Protein AF-U1FCJ6-F1 (afdb_monomer)

Structure (mmCIF, N/CA/C/O backbone):
data_AF-U1FCJ6-F1
#
_entry.id   AF-U1FCJ6-F1
#
loop_
_atom_site.group_PDB
_atom_site.id
_atom_site.type_symbol
_atom_site.label_atom_id
_atom_site.label_alt_id
_atom_site.label_comp_id
_atom_site.label_asym_id
_atom_site.label_entity_id
_atom_site.label_seq_id
_atom_site.pdbx_PDB_ins_code
_atom_site.Cartn_x
_atom_site.Cartn_y
_atom_site.Cartn_z
_atom_site.occupancy
_atom_site.B_iso_or_equiv
_atom_site.auth_seq_id
_atom_site.auth_comp_id
_atom_site.auth_asym_id
_atom_site.auth_atom_id
_atom_site.pdbx_PDB_model_num
ATOM 1 N N . LEU A 1 1 ? 4.911 -5.492 5.559 1.00 64.81 1 LEU A N 1
ATOM 2 C CA . LEU A 1 1 ? 5.824 -4.834 4.589 1.00 64.81 1 LEU A CA 1
ATOM 3 C C . LEU A 1 1 ? 6.446 -5.822 3.601 1.00 64.81 1 LEU A C 1
ATOM 5 O O . LEU A 1 1 ? 6.410 -5.524 2.418 1.00 64.81 1 LEU A O 1
ATOM 9 N N . MET A 1 2 ? 6.912 -7.007 4.027 1.00 78.44 2 MET A N 1
ATOM 10 C CA . MET A 1 2 ? 7.467 -8.025 3.107 1.00 78.44 2 MET A CA 1
ATOM 11 C C . MET A 1 2 ? 6.558 -8.358 1.907 1.00 78.44 2 MET A C 1
ATOM 13 O O . MET A 1 2 ? 7.045 -8.456 0.786 1.00 78.44 2 MET A O 1
ATOM 17 N N . THR A 1 3 ? 5.237 -8.454 2.106 1.00 78.00 3 THR A N 1
ATOM 18 C CA . TH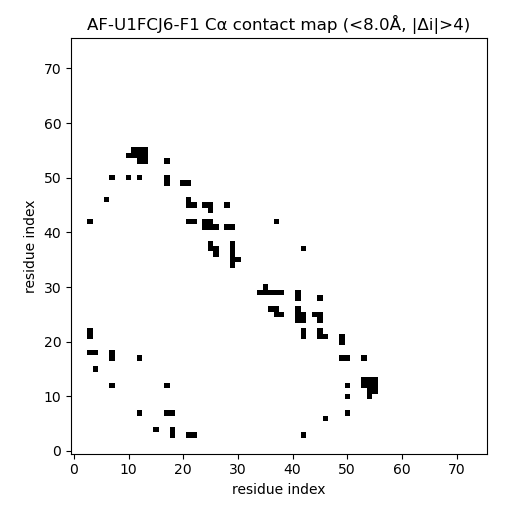R A 1 3 ? 4.264 -8.701 1.023 1.00 78.00 3 THR A CA 1
ATOM 19 C C . THR A 1 3 ? 4.253 -7.596 -0.037 1.00 78.00 3 THR A C 1
ATOM 21 O O . THR A 1 3 ? 4.147 -7.890 -1.223 1.00 78.00 3 THR A O 1
ATOM 24 N N . VAL A 1 4 ? 4.405 -6.333 0.372 1.00 78.62 4 VAL A N 1
ATOM 25 C CA . VAL A 1 4 ? 4.439 -5.178 -0.539 1.00 78.62 4 VAL A CA 1
ATOM 26 C C . VAL A 1 4 ? 5.703 -5.222 -1.386 1.00 78.62 4 VAL A C 1
ATOM 28 O O . VAL A 1 4 ? 5.611 -5.262 -2.608 1.00 78.62 4 VAL A O 1
ATOM 31 N N . SER A 1 5 ? 6.871 -5.310 -0.745 1.00 79.19 5 SER A N 1
ATOM 32 C CA . SER A 1 5 ? 8.151 -5.336 -1.458 1.00 79.19 5 SER A CA 1
ATOM 33 C C . SER A 1 5 ? 8.257 -6.536 -2.400 1.00 79.19 5 SER A C 1
ATOM 35 O O . SER A 1 5 ? 8.722 -6.389 -3.526 1.00 79.19 5 SER A O 1
ATOM 37 N N . ARG A 1 6 ? 7.743 -7.714 -2.009 1.00 81.44 6 ARG A N 1
ATOM 38 C CA . ARG A 1 6 ? 7.691 -8.884 -2.902 1.00 81.44 6 ARG A CA 1
ATOM 39 C C . ARG A 1 6 ? 6.791 -8.651 -4.117 1.00 81.44 6 ARG A C 1
ATOM 41 O O . ARG A 1 6 ? 7.143 -9.048 -5.223 1.00 81.44 6 ARG A O 1
ATOM 48 N N . THR A 1 7 ? 5.654 -7.987 -3.922 1.00 78.44 7 THR A N 1
ATOM 49 C CA . THR A 1 7 ? 4.72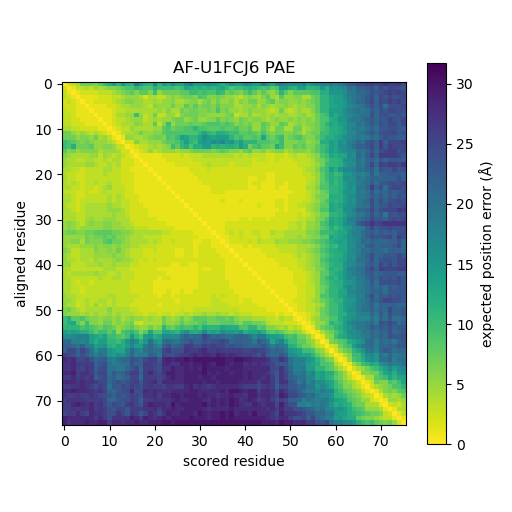2 -7.660 -5.011 1.00 78.44 7 THR A CA 1
ATOM 50 C C . THR A 1 7 ? 5.345 -6.659 -5.990 1.00 78.44 7 THR A C 1
ATOM 52 O O . THR A 1 7 ? 5.269 -6.864 -7.198 1.00 78.44 7 THR A O 1
ATOM 55 N N . CYS A 1 8 ? 6.018 -5.617 -5.496 1.00 78.38 8 CYS A N 1
ATOM 56 C CA . CYS A 1 8 ? 6.698 -4.629 -6.338 1.00 78.38 8 CYS A CA 1
ATOM 57 C C . CYS A 1 8 ? 7.901 -5.206 -7.098 1.00 78.38 8 CYS A C 1
ATOM 59 O O . CYS A 1 8 ? 8.081 -4.879 -8.271 1.00 78.38 8 CYS A O 1
ATOM 61 N N . LEU A 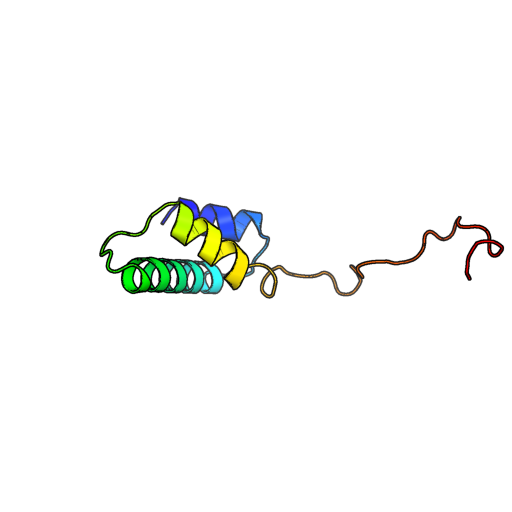1 9 ? 8.683 -6.090 -6.461 1.00 80.25 9 LEU A N 1
ATOM 62 C CA . LEU A 1 9 ? 9.778 -6.816 -7.117 1.00 80.25 9 LEU A CA 1
ATOM 63 C C . LEU A 1 9 ? 9.258 -7.674 -8.273 1.00 80.25 9 LEU A C 1
ATOM 65 O O . LEU A 1 9 ? 9.761 -7.571 -9.388 1.00 80.25 9 LEU A O 1
ATOM 69 N N . ASN A 1 10 ? 8.205 -8.462 -8.035 1.00 80.62 10 ASN A N 1
ATOM 70 C CA . ASN A 1 10 ? 7.592 -9.294 -9.075 1.00 80.62 10 ASN A CA 1
ATOM 71 C C . ASN A 1 10 ? 7.016 -8.457 -10.230 1.00 80.62 10 ASN A C 1
ATOM 73 O O . ASN A 1 10 ? 7.002 -8.894 -11.379 1.00 80.62 10 ASN A O 1
ATOM 77 N N . ALA A 1 11 ? 6.562 -7.238 -9.942 1.00 75.81 11 ALA A N 1
ATOM 78 C CA . ALA A 1 11 ? 6.041 -6.314 -10.940 1.00 75.81 11 ALA A CA 1
ATOM 79 C C . ALA A 1 11 ? 7.133 -5.557 -11.723 1.00 75.81 11 ALA A C 1
ATOM 81 O O . ALA A 1 11 ? 6.795 -4.713 -12.547 1.00 75.81 11 ALA A O 1
ATOM 82 N N . HIS A 1 12 ? 8.424 -5.845 -11.511 1.00 78.19 12 HIS A N 1
ATOM 83 C CA . HIS A 1 12 ? 9.535 -5.191 -12.221 1.00 78.19 12 HIS A CA 1
ATOM 84 C C . HIS A 1 12 ? 9.480 -3.657 -12.118 1.00 78.19 12 HIS A C 1
ATOM 86 O O . HIS A 1 12 ? 9.735 -2.934 -13.088 1.00 78.19 12 HIS A O 1
ATOM 92 N N . VAL A 1 13 ? 9.081 -3.151 -10.948 1.00 79.06 13 VAL A N 1
ATOM 93 C CA . VAL A 1 13 ? 9.037 -1.714 -10.697 1.00 79.06 13 VAL A CA 1
ATOM 94 C C . VAL A 1 13 ? 10.379 -1.242 -10.159 1.00 79.06 13 VAL A C 1
ATOM 96 O O . VAL A 1 13 ? 10.888 -1.773 -9.175 1.00 79.06 13 VAL A O 1
ATOM 99 N N . ASP A 1 14 ? 10.923 -0.195 -10.774 1.00 71.38 14 ASP A N 1
ATOM 100 C CA . ASP A 1 14 ? 12.182 0.397 -10.335 1.00 71.38 14 ASP A CA 1
ATOM 101 C C . ASP A 1 14 ? 11.997 1.220 -9.040 1.00 71.38 14 ASP A C 1
ATOM 103 O O . ASP A 1 14 ? 11.278 2.231 -8.989 1.00 71.38 14 ASP A O 1
ATOM 107 N N . GLY A 1 15 ? 12.705 0.785 -7.993 1.00 75.06 15 GLY A N 1
ATOM 108 C CA . GLY A 1 15 ? 12.916 1.500 -6.733 1.00 75.06 15 GLY A CA 1
ATOM 109 C C . GLY A 1 15 ? 11.765 1.459 -5.714 1.00 75.06 15 GLY A C 1
ATOM 110 O O . GLY A 1 15 ? 10.616 1.136 -6.005 1.00 75.06 15 GLY A O 1
ATOM 111 N N . HIS A 1 16 ? 12.063 1.889 -4.483 1.00 83.75 16 HIS A N 1
ATOM 112 C CA . HIS A 1 16 ? 11.150 1.829 -3.324 1.00 83.75 16 HIS A CA 1
ATOM 113 C C . HIS A 1 16 ? 9.919 2.747 -3.401 1.00 83.75 16 HIS A C 1
ATOM 115 O O . HIS A 1 16 ? 9.051 2.716 -2.529 1.00 83.75 16 HIS A O 1
ATOM 121 N N . ARG A 1 17 ? 9.812 3.590 -4.436 1.00 86.81 17 ARG A N 1
ATOM 122 C CA . ARG A 1 17 ? 8.668 4.501 -4.595 1.00 86.81 17 ARG A CA 1
ATOM 123 C C . ARG A 1 17 ? 7.347 3.747 -4.744 1.00 86.81 17 ARG A C 1
ATOM 125 O O . ARG A 1 17 ? 6.320 4.246 -4.287 1.00 86.81 17 ARG A O 1
ATOM 132 N N . ALA A 1 18 ? 7.375 2.569 -5.366 1.00 86.69 18 ALA A N 1
ATOM 133 C CA . ALA A 1 18 ? 6.194 1.723 -5.490 1.00 86.69 18 ALA A CA 1
ATOM 134 C C . ALA A 1 18 ? 5.760 1.159 -4.137 1.00 86.69 18 ALA A C 1
ATOM 136 O O . ALA A 1 18 ? 4.581 1.245 -3.810 1.00 86.69 18 ALA A O 1
ATOM 137 N N . ASP A 1 19 ? 6.710 0.700 -3.320 1.00 89.00 19 ASP A N 1
ATOM 138 C CA . ASP A 1 19 ? 6.441 0.189 -1.974 1.00 89.00 19 ASP A CA 1
ATOM 139 C C . ASP A 1 19 ? 5.751 1.251 -1.108 1.00 89.00 19 ASP A C 1
ATOM 141 O O . ASP A 1 19 ? 4.706 0.998 -0.506 1.00 89.00 19 ASP A O 1
ATOM 145 N N . ILE A 1 20 ? 6.296 2.473 -1.098 1.00 91.94 20 ILE A N 1
ATOM 146 C CA . ILE A 1 20 ? 5.751 3.591 -0.315 1.00 91.94 20 ILE A CA 1
ATOM 147 C C . ILE A 1 20 ? 4.333 3.936 -0.776 1.00 91.94 20 ILE A C 1
ATOM 149 O O . ILE A 1 20 ? 3.440 4.117 0.057 1.00 91.94 20 ILE A O 1
ATOM 153 N N . MET A 1 21 ? 4.106 4.026 -2.091 1.00 93.69 21 MET A N 1
ATOM 154 C CA . MET A 1 21 ? 2.780 4.363 -2.610 1.00 93.69 21 MET A CA 1
ATOM 155 C C . MET A 1 21 ? 1.766 3.240 -2.420 1.00 93.69 21 MET A C 1
ATOM 157 O O . MET A 1 21 ? 0.620 3.534 -2.094 1.00 93.69 21 MET A O 1
ATOM 161 N N . MET A 1 22 ? 2.173 1.975 -2.525 1.00 93.31 22 MET A N 1
ATOM 162 C CA . MET A 1 22 ? 1.292 0.835 -2.268 1.00 93.31 22 MET A CA 1
ATOM 163 C C . MET A 1 22 ? 0.839 0.803 -0.805 1.00 93.31 22 MET A C 1
ATOM 165 O O . MET A 1 22 ? -0.348 0.638 -0.537 1.00 93.31 22 MET A O 1
ATOM 169 N N . VAL A 1 23 ? 1.746 1.055 0.150 1.00 94.56 23 VAL A N 1
ATOM 170 C CA . VAL A 1 23 ? 1.383 1.155 1.576 1.00 94.56 23 VAL A CA 1
ATOM 171 C C . VAL A 1 23 ? 0.457 2.343 1.831 1.00 94.56 23 VAL A C 1
ATOM 173 O O . VAL A 1 23 ? -0.515 2.209 2.571 1.00 94.56 23 VAL A O 1
ATOM 176 N N . ARG A 1 24 ? 0.729 3.508 1.230 1.00 96.38 24 ARG A N 1
ATOM 177 C CA . ARG A 1 24 ? -0.136 4.691 1.374 1.00 96.38 24 ARG A CA 1
ATOM 178 C C . ARG A 1 24 ? -1.538 4.437 0.825 1.00 96.38 24 ARG A C 1
ATOM 180 O O . ARG A 1 24 ? -2.500 4.690 1.539 1.00 96.38 24 ARG A O 1
ATOM 187 N N . ALA A 1 25 ? -1.649 3.879 -0.379 1.00 96.12 25 ALA A N 1
ATOM 188 C CA . ALA A 1 25 ? -2.932 3.539 -0.986 1.00 96.12 25 ALA A CA 1
ATOM 189 C C . ALA A 1 25 ? -3.707 2.511 -0.145 1.00 96.12 25 ALA A C 1
ATOM 191 O O . ALA A 1 25 ? -4.881 2.723 0.142 1.00 96.12 25 ALA A O 1
ATOM 192 N N . ALA A 1 26 ? -3.045 1.454 0.338 1.00 96.75 26 ALA A N 1
ATOM 193 C CA . ALA A 1 26 ? -3.682 0.449 1.188 1.00 96.75 26 ALA A CA 1
ATOM 194 C C . ALA A 1 26 ? -4.174 1.034 2.527 1.00 96.75 26 ALA A C 1
ATOM 196 O O . ALA A 1 26 ? -5.259 0.694 2.995 1.00 96.75 26 ALA A O 1
ATOM 197 N N . ARG A 1 27 ? -3.419 1.969 3.126 1.00 97.44 27 ARG A N 1
ATOM 198 C CA . ARG A 1 27 ? -3.861 2.716 4.318 1.00 97.44 27 ARG A CA 1
ATOM 199 C C . ARG A 1 27 ? -5.082 3.585 4.033 1.00 97.44 27 ARG A C 1
ATOM 201 O O . ARG A 1 27 ? -5.990 3.620 4.856 1.00 97.44 27 ARG A O 1
ATOM 208 N N . THR A 1 28 ? -5.105 4.277 2.895 1.00 97.75 28 THR A N 1
ATOM 209 C CA . THR A 1 28 ? -6.253 5.094 2.487 1.00 97.75 28 THR A CA 1
ATOM 210 C C . THR A 1 28 ? -7.497 4.236 2.278 1.00 97.75 28 THR A C 1
ATOM 212 O O . THR A 1 28 ? -8.556 4.616 2.757 1.00 97.75 28 THR A O 1
ATOM 215 N N . LEU A 1 29 ? -7.376 3.069 1.637 1.00 97.62 29 LEU A N 1
ATOM 216 C CA . LEU A 1 29 ? -8.492 2.135 1.437 1.00 97.62 29 LEU A CA 1
ATOM 217 C C . LEU A 1 29 ? -9.049 1.601 2.763 1.00 97.62 29 LEU A C 1
ATOM 219 O O . LEU A 1 29 ? -10.263 1.601 2.963 1.00 97.62 29 LEU A O 1
ATOM 223 N N . ALA A 1 30 ? -8.172 1.234 3.701 1.00 97.25 30 ALA A N 1
ATOM 224 C CA . ALA A 1 30 ? -8.590 0.824 5.038 1.00 97.25 30 ALA A CA 1
ATOM 225 C C . ALA A 1 30 ? -9.330 1.957 5.773 1.00 97.25 30 ALA A C 1
ATOM 227 O O . ALA A 1 30 ? -10.426 1.741 6.289 1.00 97.25 30 ALA A O 1
ATOM 228 N N . ALA A 1 31 ? -8.775 3.173 5.758 1.00 97.81 31 ALA A N 1
ATOM 229 C CA . ALA A 1 31 ? -9.385 4.338 6.397 1.00 97.81 31 ALA A CA 1
ATOM 230 C C . ALA A 1 31 ? -10.722 4.735 5.750 1.00 97.81 31 ALA A C 1
ATOM 232 O O . ALA A 1 31 ? -11.666 5.073 6.459 1.00 97.81 31 ALA A O 1
ATOM 233 N N . TRP A 1 32 ? -10.825 4.645 4.420 1.00 97.44 32 TRP A N 1
ATOM 234 C CA . TRP A 1 32 ? -12.062 4.882 3.671 1.00 97.44 32 TRP A CA 1
ATOM 235 C C . TRP A 1 32 ? -13.186 3.937 4.110 1.00 97.44 32 TRP A C 1
ATOM 237 O O . TRP A 1 32 ? -14.343 4.335 4.184 1.00 97.44 32 TRP A O 1
ATOM 247 N N . GLN A 1 33 ? -12.843 2.698 4.465 1.00 96.94 33 GLN A N 1
ATOM 248 C CA . GLN A 1 33 ? -13.775 1.705 5.004 1.00 96.94 33 GLN A CA 1
ATOM 249 C C . GLN A 1 33 ? -13.931 1.783 6.536 1.00 96.94 33 GLN A C 1
ATOM 251 O O . GLN A 1 33 ? -14.375 0.817 7.154 1.00 96.94 33 GLN A O 1
ATOM 256 N N . ALA A 1 34 ? -13.540 2.898 7.164 1.00 97.38 34 ALA A N 1
ATOM 257 C CA . ALA A 1 34 ? -13.568 3.10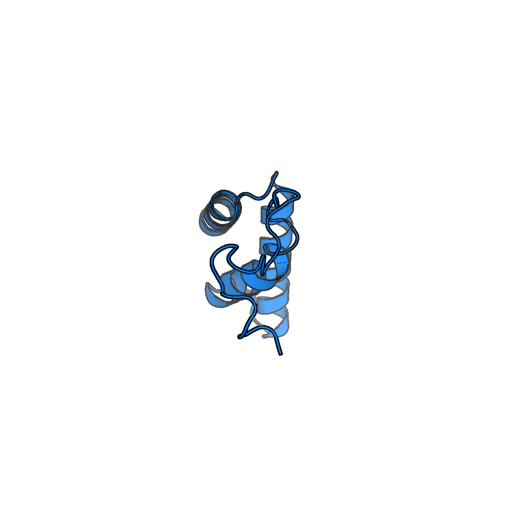7 8.615 1.00 97.38 34 ALA A CA 1
ATOM 258 C C . ALA A 1 34 ? -12.784 2.053 9.431 1.00 97.38 34 ALA A C 1
ATOM 260 O O . ALA A 1 34 ? -13.078 1.806 10.601 1.00 97.38 34 ALA A O 1
ATOM 261 N N . ARG A 1 35 ? -11.752 1.440 8.835 1.00 97.19 35 ARG A N 1
ATOM 262 C CA . ARG A 1 35 ? -10.838 0.501 9.501 1.00 97.19 35 ARG A CA 1
ATOM 263 C C . ARG A 1 35 ? -9.506 1.173 9.829 1.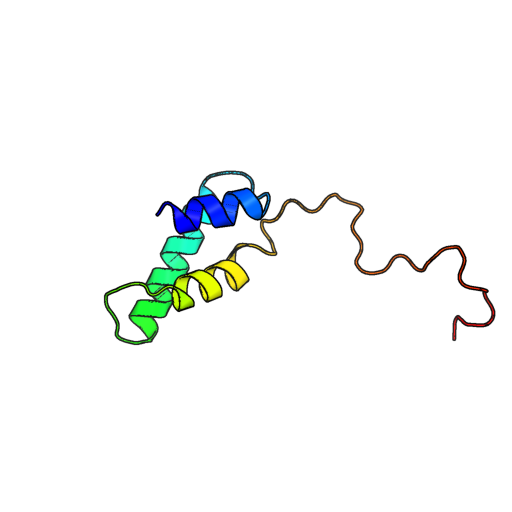00 97.19 35 ARG A C 1
ATOM 265 O O . ARG A 1 35 ? -9.035 2.059 9.122 1.00 97.19 35 ARG A O 1
ATOM 272 N N . THR A 1 36 ? -8.849 0.692 10.882 1.00 95.19 36 THR A N 1
ATOM 273 C CA . THR A 1 36 ? -7.507 1.151 11.297 1.00 95.19 36 THR A CA 1
ATOM 274 C C . THR A 1 36 ? -6.388 0.188 10.895 1.00 95.19 36 THR A C 1
ATOM 276 O O . THR A 1 36 ? -5.213 0.546 10.961 1.00 95.19 36 THR A O 1
ATOM 279 N N . GLN A 1 37 ? -6.744 -1.023 10.457 1.00 95.75 37 GLN A N 1
ATOM 280 C CA . GLN A 1 37 ? -5.816 -2.069 10.034 1.00 95.75 37 GLN A CA 1
ATOM 281 C C . GLN A 1 37 ? -5.953 -2.337 8.535 1.00 95.75 37 GLN A C 1
ATOM 283 O O . GLN A 1 37 ? -7.063 -2.425 8.007 1.00 95.75 37 GLN A O 1
ATOM 288 N N . ILE A 1 38 ? -4.808 -2.486 7.869 1.00 96.00 38 ILE A N 1
ATOM 289 C CA . ILE A 1 38 ? -4.723 -2.848 6.452 1.00 96.00 38 ILE A CA 1
ATOM 290 C C . ILE A 1 38 ? -5.047 -4.335 6.305 1.00 96.00 38 ILE A C 1
ATOM 292 O O . ILE A 1 38 ? -4.465 -5.167 7.000 1.00 96.00 38 ILE A O 1
ATOM 296 N N . SER A 1 39 ? -5.929 -4.667 5.367 1.00 95.50 39 SER A N 1
ATOM 297 C CA . SER A 1 39 ? -6.226 -6.045 4.977 1.00 95.50 39 SER A CA 1
ATOM 298 C C . SER A 1 39 ? -5.446 -6.462 3.724 1.00 95.50 39 SER A C 1
ATOM 300 O O . SER A 1 39 ? -4.867 -5.641 3.006 1.00 95.50 39 SER A O 1
ATOM 302 N N . THR A 1 40 ? -5.435 -7.762 3.432 1.00 93.38 40 THR A N 1
ATOM 303 C CA . THR A 1 40 ? -4.873 -8.297 2.183 1.00 93.38 40 THR A CA 1
ATOM 304 C C . THR A 1 40 ? -5.616 -7.793 0.945 1.00 93.38 40 THR A C 1
ATOM 306 O O . THR A 1 40 ? -4.986 -7.598 -0.094 1.00 93.38 40 THR A O 1
ATOM 309 N N . ASP A 1 41 ? -6.917 -7.521 1.057 1.00 95.31 41 ASP A N 1
ATOM 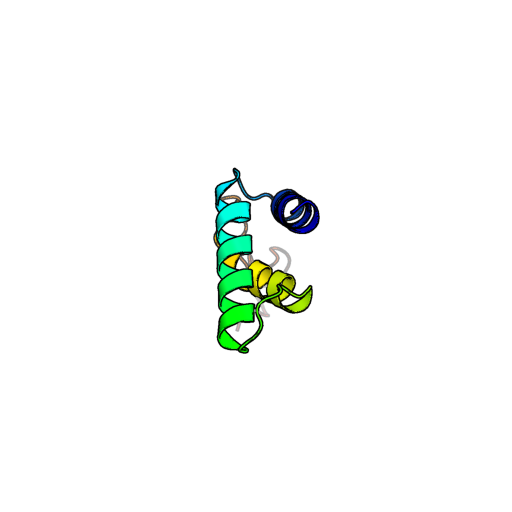310 C CA . ASP A 1 41 ? -7.716 -6.968 -0.037 1.00 95.31 41 ASP A CA 1
ATOM 311 C C . ASP A 1 41 ? -7.309 -5.523 -0.364 1.00 95.31 41 ASP A C 1
ATOM 313 O O . ASP A 1 41 ? -7.107 -5.184 -1.531 1.00 95.31 41 ASP A O 1
ATOM 317 N N . ASP A 1 42 ? -7.047 -4.706 0.662 1.00 96.00 42 ASP A N 1
ATOM 318 C CA . ASP A 1 42 ? -6.548 -3.336 0.479 1.00 96.00 42 ASP A CA 1
ATOM 319 C C . ASP A 1 42 ? -5.199 -3.326 -0.252 1.00 96.00 42 ASP A C 1
ATOM 321 O O . ASP A 1 42 ? -4.957 -2.487 -1.119 1.00 96.00 42 ASP A O 1
ATOM 325 N N . LEU A 1 43 ? -4.316 -4.278 0.073 1.00 93.88 43 LEU A N 1
ATOM 326 C CA . LEU A 1 43 ? -3.031 -4.447 -0.611 1.00 93.88 43 LEU A CA 1
ATOM 327 C C . LEU A 1 43 ? -3.213 -4.867 -2.072 1.00 93.88 43 LEU A C 1
ATOM 329 O O . LEU A 1 43 ? -2.528 -4.337 -2.947 1.00 93.88 43 LEU A O 1
ATOM 333 N N . ALA A 1 44 ? -4.141 -5.784 -2.352 1.00 92.19 44 ALA A N 1
ATOM 334 C CA . ALA A 1 44 ? -4.436 -6.221 -3.713 1.00 92.19 44 ALA A CA 1
ATOM 335 C C . ALA A 1 44 ? -5.039 -5.087 -4.559 1.00 92.19 44 ALA A C 1
ATOM 337 O O . ALA A 1 44 ? -4.646 -4.893 -5.712 1.00 92.19 44 ALA A O 1
ATOM 338 N N . GLN A 1 45 ? -5.955 -4.303 -3.986 1.00 95.56 45 GLN A N 1
ATOM 339 C CA . GLN A 1 45 ? -6.512 -3.107 -4.618 1.00 95.56 45 GLN A CA 1
ATOM 340 C C . GLN A 1 45 ? -5.432 -2.048 -4.866 1.00 95.56 45 GLN A C 1
ATOM 342 O O . GLN A 1 45 ? -5.289 -1.562 -5.989 1.00 95.56 45 GLN A O 1
ATOM 347 N N . ALA A 1 46 ? -4.612 -1.745 -3.859 1.00 94.44 46 ALA A N 1
ATOM 348 C CA . ALA A 1 46 ? -3.501 -0.809 -3.989 1.00 94.44 46 ALA A CA 1
ATOM 349 C C . ALA A 1 46 ? -2.511 -1.235 -5.084 1.00 94.44 46 ALA A C 1
ATOM 351 O O . ALA A 1 46 ? -2.063 -0.398 -5.864 1.00 94.44 46 ALA A O 1
ATOM 352 N N . ALA A 1 47 ? -2.203 -2.530 -5.191 1.00 91.69 47 ALA A N 1
ATOM 353 C CA . ALA A 1 47 ? -1.334 -3.059 -6.236 1.00 91.69 47 ALA A CA 1
ATOM 354 C C . ALA A 1 47 ? -1.901 -2.826 -7.645 1.00 91.69 47 ALA A C 1
ATOM 356 O O . ALA A 1 47 ? -1.170 -2.366 -8.525 1.00 91.69 47 ALA A O 1
ATOM 357 N N . ARG A 1 48 ? -3.207 -3.052 -7.851 1.00 91.50 48 ARG A N 1
ATOM 358 C CA . ARG A 1 48 ? -3.881 -2.778 -9.135 1.00 91.50 48 ARG A CA 1
ATOM 359 C C . ARG A 1 48 ? -3.832 -1.302 -9.529 1.00 91.50 48 ARG A C 1
ATOM 361 O O . ARG A 1 48 ? -3.763 -0.999 -10.714 1.00 91.50 48 ARG A O 1
ATOM 368 N N . LEU A 1 49 ? -3.834 -0.396 -8.553 1.00 91.81 49 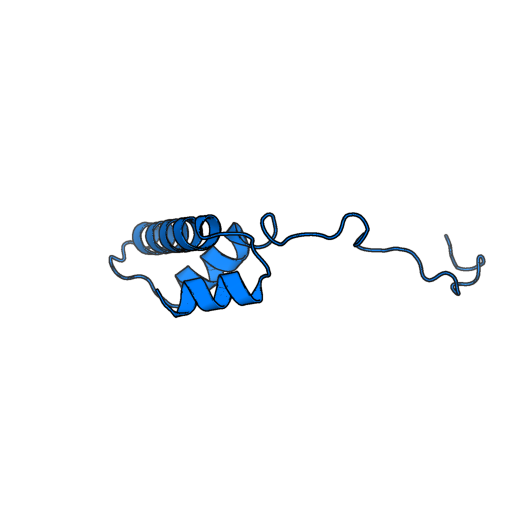LEU A N 1
ATOM 369 C CA . LEU A 1 49 ? -3.759 1.044 -8.799 1.00 91.81 49 LEU A CA 1
ATOM 370 C C . LEU A 1 49 ? -2.320 1.519 -9.050 1.00 91.81 49 LEU A C 1
ATOM 372 O O . LEU A 1 49 ? -2.082 2.310 -9.958 1.00 91.81 49 LEU A O 1
ATOM 376 N N . VAL A 1 50 ? -1.357 1.050 -8.251 1.00 90.94 50 VAL A N 1
ATOM 377 C CA . VAL A 1 50 ? 0.015 1.590 -8.204 1.00 90.94 50 VAL A CA 1
ATOM 378 C C . VAL A 1 50 ? 0.942 0.976 -9.252 1.00 90.94 50 VAL A C 1
ATOM 380 O O . VAL A 1 50 ? 1.840 1.657 -9.741 1.00 90.94 50 VAL A O 1
ATOM 383 N N . LEU A 1 51 ? 0.776 -0.302 -9.590 1.00 87.00 51 LEU A N 1
ATOM 384 C CA . LEU A 1 51 ? 1.767 -1.021 -10.394 1.00 87.00 51 LEU A CA 1
ATOM 385 C C . LEU A 1 51 ? 1.701 -0.729 -11.902 1.00 87.00 51 LEU A C 1
ATOM 387 O O . LEU A 1 51 ? 2.759 -0.427 -12.449 1.00 87.00 51 LEU A O 1
ATOM 391 N N . PRO A 1 52 ? 0.543 -0.739 -12.596 1.00 84.56 52 PRO A N 1
ATOM 392 C CA . PRO A 1 52 ? 0.501 -0.802 -14.066 1.00 84.56 52 PRO A CA 1
ATOM 393 C C . PRO A 1 52 ? 1.288 0.289 -14.804 1.00 84.56 52 PRO A C 1
ATOM 395 O O . PRO A 1 52 ? 1.873 0.039 -15.852 1.00 84.56 52 PRO A O 1
ATOM 398 N N . HIS A 1 53 ? 1.322 1.499 -14.248 1.00 82.38 53 HIS A N 1
ATOM 399 C CA . HIS A 1 53 ? 2.007 2.660 -14.823 1.00 82.38 53 HIS A CA 1
ATOM 400 C C . HIS A 1 53 ? 3.462 2.813 -14.346 1.00 82.38 53 HIS A C 1
ATOM 402 O O . HIS A 1 53 ? 4.180 3.695 -14.811 1.00 82.38 53 HIS A O 1
ATOM 408 N N . ARG A 1 54 ? 3.896 1.990 -13.386 1.00 79.69 54 ARG A N 1
ATOM 409 C CA . ARG A 1 54 ? 5.267 1.959 -12.856 1.00 79.69 54 ARG A CA 1
ATOM 410 C C . ARG A 1 54 ? 6.048 0.727 -13.293 1.00 79.69 54 ARG A C 1
ATOM 412 O O . ARG A 1 54 ? 7.268 0.721 -13.149 1.00 79.69 54 ARG A O 1
ATOM 419 N N . MET A 1 55 ? 5.359 -0.299 -13.790 1.00 75.56 55 MET A N 1
ATOM 420 C CA . MET A 1 55 ? 5.994 -1.429 -14.454 1.00 75.56 55 MET A CA 1
ATOM 421 C C . MET A 1 55 ? 6.813 -0.890 -15.622 1.00 75.56 55 MET A C 1
ATOM 423 O O . MET A 1 55 ? 6.319 -0.103 -16.435 1.00 75.56 55 MET A O 1
ATOM 427 N N . ARG A 1 56 ? 8.082 -1.288 -15.688 1.00 68.12 56 ARG A N 1
ATOM 428 C CA . ARG A 1 56 ? 8.983 -0.873 -16.756 1.00 68.12 56 ARG A CA 1
ATOM 429 C C . ARG A 1 56 ? 8.524 -1.506 -18.071 1.00 68.12 56 ARG A C 1
ATOM 431 O O . ARG A 1 56 ? 8.910 -2.623 -18.395 1.00 68.12 56 ARG A O 1
ATOM 438 N N . ARG A 1 57 ? 7.691 -0.796 -18.835 1.00 63.78 57 ARG A N 1
ATOM 439 C CA . ARG A 1 57 ? 7.365 -1.184 -20.212 1.00 63.78 57 ARG A CA 1
ATOM 440 C C . ARG A 1 57 ? 8.626 -1.078 -21.059 1.00 63.78 57 ARG A C 1
ATOM 442 O O . ARG A 1 57 ? 9.274 -0.030 -21.082 1.00 63.78 57 ARG A O 1
ATOM 449 N N . ARG A 1 58 ? 8.971 -2.146 -21.780 1.00 57.12 58 ARG A N 1
ATOM 450 C CA . ARG A 1 58 ? 9.917 -2.016 -22.893 1.00 57.12 58 ARG A CA 1
ATOM 451 C C . ARG A 1 58 ? 9.245 -1.146 -23.967 1.00 57.12 58 ARG A C 1
ATOM 453 O O . ARG A 1 58 ? 8.049 -1.330 -24.188 1.00 57.12 58 ARG A O 1
ATOM 460 N N . PRO A 1 59 ? 9.961 -0.236 -24.653 1.00 55.03 59 PRO A N 1
ATOM 461 C CA . PRO A 1 59 ? 9.368 0.705 -25.617 1.00 55.03 59 PRO A CA 1
ATOM 462 C C . PRO A 1 59 ? 8.614 0.083 -26.812 1.00 55.03 59 PRO A C 1
ATOM 464 O O . PRO A 1 59 ? 8.126 0.819 -27.659 1.00 55.03 59 PRO A O 1
ATOM 467 N N . LEU A 1 60 ? 8.523 -1.247 -26.905 1.00 55.62 60 LEU A N 1
ATOM 468 C CA . LEU A 1 60 ? 7.970 -1.991 -28.039 1.00 55.62 60 LEU A CA 1
ATOM 469 C C . LEU A 1 60 ? 6.946 -3.068 -27.643 1.00 55.62 60 LEU A C 1
ATOM 471 O O . LEU A 1 60 ? 6.468 -3.789 -28.510 1.00 55.62 60 LEU A O 1
ATOM 475 N N . GLU A 1 61 ? 6.557 -3.178 -26.369 1.00 58.06 61 GLU A N 1
ATOM 476 C CA . GLU A 1 61 ? 5.392 -3.997 -26.003 1.00 58.06 61 GLU A CA 1
ATOM 477 C C . GLU A 1 61 ? 4.114 -3.192 -26.277 1.00 58.06 61 GLU A C 1
ATOM 479 O O . GLU A 1 61 ? 3.491 -2.612 -25.378 1.00 58.06 61 GLU A O 1
ATOM 484 N N . SER A 1 62 ? 3.753 -3.096 -27.561 1.00 49.22 62 SER A N 1
ATOM 485 C CA . SER A 1 62 ? 2.408 -2.691 -27.950 1.00 49.22 62 SER A CA 1
ATOM 486 C C . SER A 1 62 ? 1.449 -3.837 -27.629 1.00 49.22 62 SER A C 1
ATOM 488 O O . SER A 1 62 ? 1.698 -5.008 -27.915 1.00 49.22 62 SER A O 1
ATOM 490 N N . VAL A 1 63 ? 0.326 -3.497 -27.003 1.00 58.56 63 VAL A N 1
ATOM 491 C CA . VAL A 1 63 ? -0.842 -4.373 -27.010 1.00 58.56 63 VAL A CA 1
ATOM 492 C C . VAL A 1 63 ? -1.328 -4.385 -28.457 1.00 58.56 63 VAL A C 1
ATOM 494 O O . VAL A 1 63 ? -1.841 -3.378 -28.934 1.00 58.56 63 VAL A O 1
ATOM 497 N N . GLY A 1 64 ? -1.095 -5.499 -29.151 1.00 60.72 64 GLY A N 1
ATOM 498 C CA . GLY A 1 64 ? -1.548 -5.728 -30.521 1.00 60.72 64 GLY A CA 1
ATOM 499 C C . GLY A 1 64 ? -0.575 -5.239 -31.592 1.00 60.72 64 GLY A C 1
ATOM 500 O O . GLY A 1 64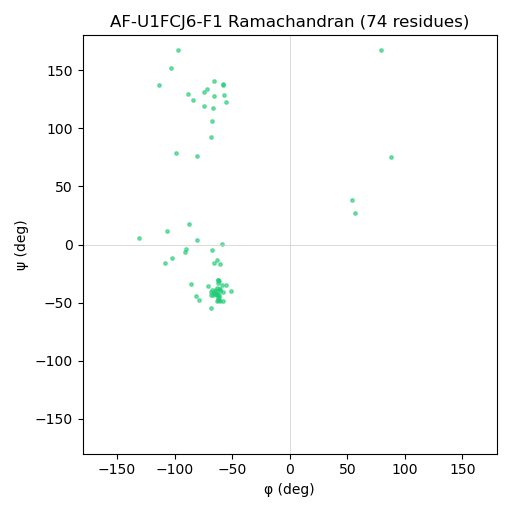 ? -0.843 -4.254 -32.273 1.00 60.72 64 GLY A O 1
ATOM 501 N N . SER A 1 65 ? 0.525 -5.962 -31.812 1.00 53.03 65 SER A N 1
ATOM 502 C CA . SER A 1 65 ? 1.035 -6.063 -33.182 1.00 53.03 65 SER A CA 1
ATOM 503 C C . SER A 1 65 ? 0.247 -7.182 -33.865 1.00 53.03 65 SER A C 1
ATOM 505 O O . SER A 1 65 ? 0.218 -8.286 -33.318 1.00 53.03 65 SER A O 1
ATOM 507 N N . PRO A 1 66 ? -0.420 -6.933 -35.005 1.00 62.03 66 PRO A N 1
ATOM 508 C CA . PRO A 1 66 ? -1.072 -7.999 -35.752 1.00 62.03 66 PRO A CA 1
ATOM 509 C C . PRO A 1 66 ? -0.027 -9.050 -36.133 1.00 62.03 66 PRO A C 1
ATOM 511 O O . PRO A 1 66 ? 1.096 -8.703 -36.508 1.00 62.03 66 PRO A O 1
ATOM 514 N N . ASP A 1 67 ? -0.399 -10.320 -35.994 1.00 66.06 67 ASP A N 1
ATOM 515 C CA . ASP A 1 67 ? 0.434 -11.452 -36.383 1.00 66.06 67 ASP A CA 1
ATOM 516 C C . ASP A 1 67 ? 0.820 -11.294 -37.868 1.00 66.06 67 ASP A C 1
ATOM 518 O O . ASP A 1 67 ? -0.078 -11.168 -38.713 1.00 66.06 67 ASP A O 1
ATOM 522 N N . PRO A 1 68 ? 2.124 -11.261 -38.210 1.00 66.00 68 PRO A N 1
ATOM 523 C CA . PRO A 1 68 ? 2.579 -11.090 -39.588 1.00 66.00 68 PRO A CA 1
ATOM 524 C C . PRO A 1 68 ? 2.150 -12.237 -40.515 1.00 66.00 68 PRO A C 1
ATOM 526 O O . PRO A 1 68 ? 2.247 -12.089 -41.730 1.00 66.00 68 PRO A O 1
ATOM 529 N N . THR A 1 69 ? 1.666 -13.359 -39.971 1.00 68.06 69 THR A N 1
ATOM 530 C CA . THR A 1 69 ? 1.132 -14.488 -40.744 1.00 68.06 69 THR A CA 1
ATOM 531 C C . THR A 1 69 ? -0.364 -14.391 -41.031 1.00 68.06 69 THR A C 1
ATOM 533 O O . THR A 1 69 ? -0.888 -15.226 -41.766 1.00 68.06 69 THR A O 1
ATOM 536 N N . THR A 1 70 ? -1.060 -13.369 -40.516 1.00 70.62 70 THR A N 1
ATOM 537 C CA . THR A 1 70 ? -2.492 -13.192 -40.792 1.00 70.62 70 THR A CA 1
ATOM 538 C C . THR A 1 70 ? -2.688 -12.861 -42.277 1.00 70.62 70 THR A C 1
ATOM 540 O O . THR A 1 70 ? -2.207 -11.813 -42.724 1.00 70.62 70 THR A O 1
ATOM 543 N N . PRO A 1 71 ? -3.393 -13.701 -43.059 1.00 72.00 71 PRO A N 1
ATOM 544 C CA . PRO A 1 71 ? -3.656 -13.424 -44.465 1.00 72.00 71 PRO A CA 1
ATOM 545 C C . PRO A 1 71 ? -4.403 -12.096 -44.634 1.00 72.00 71 PRO A C 1
ATOM 547 O O . PRO A 1 71 ? -5.330 -11.789 -43.881 1.00 72.00 71 PRO A O 1
ATOM 550 N N . TRP A 1 72 ? -4.005 -11.308 -45.634 1.00 67.44 72 TRP A N 1
ATOM 551 C CA . TRP A 1 72 ? -4.537 -9.963 -45.891 1.00 67.44 72 TRP A CA 1
ATOM 552 C C . TRP A 1 72 ? -6.049 -9.939 -46.188 1.00 67.44 72 TRP A C 1
ATOM 554 O O . TRP A 1 72 ? -6.672 -8.894 -46.036 1.00 67.44 72 TRP A O 1
ATOM 564 N N . GLU A 1 73 ? -6.643 -11.086 -46.529 1.00 74.31 73 GLU A N 1
ATOM 565 C CA . GLU A 1 73 ? -8.085 -11.288 -46.749 1.00 74.31 73 GLU A CA 1
ATOM 566 C C . GLU A 1 73 ? -8.950 -11.116 -45.486 1.00 74.31 73 GLU A C 1
ATOM 568 O O . GLU A 1 73 ? -10.160 -10.956 -45.600 1.00 74.31 73 GLU A O 1
ATOM 573 N N . GLN A 1 74 ? -8.361 -11.135 -44.284 1.00 61.72 74 GLN A N 1
ATOM 574 C CA . GLN A 1 74 ? -9.096 -11.059 -43.008 1.00 61.72 74 GLN A CA 1
ATOM 575 C C . GLN A 1 74 ? -8.964 -9.706 -42.285 1.00 61.72 74 GLN A C 1
ATOM 577 O O . GLN A 1 74 ? -9.336 -9.577 -41.119 1.00 61.72 74 GLN A O 1
ATOM 582 N N . ARG A 1 75 ? -8.420 -8.685 -42.954 1.00 59.59 75 ARG A N 1
ATOM 583 C CA . ARG A 1 75 ? -8.304 -7.318 -42.425 1.00 59.59 75 ARG A CA 1
ATOM 584 C C . ARG A 1 75 ? -9.452 -6.465 -42.976 1.00 59.59 75 ARG A C 1
ATOM 586 O O . ARG A 1 75 ? -9.249 -5.741 -43.946 1.00 59.59 75 ARG A O 1
ATOM 593 N N . SER A 1 76 ? -10.644 -6.615 -42.396 1.00 52.00 76 SER A N 1
ATOM 594 C CA . SER A 1 76 ? -11.808 -5.754 -42.674 1.00 52.00 76 SER A CA 1
ATOM 595 C C . SER A 1 76 ? -11.624 -4.335 -42.148 1.00 52.00 76 SER A C 1
ATOM 597 O O . SER A 1 76 ? -11.007 -4.186 -41.067 1.00 52.00 76 SER A O 1
#

Sequence (76 aa):
LMTVSRTCLNAHVDGHRADIMMVRAARTLAAWQARTQISTDDLAQAARLVLPHRMRRRPLESVGSPDPTTPWEQRS

Secondary structure (DSSP, 8-state):
-HHHHHHHHHTTB-STHHHHHHHHHHHHHHHHTT-SS--HHHHHHHHHHHSTTTB---TT--S-PPPTTS-GGG--

InterPro domains:
  IPR041628 ChlI/MoxR, AAA lid domain [PF17863] (3-63)
  IPR045006 Magnesium-chelatase subunit ChlI-like [PTHR32039] (3-65)

Foldseek 3Di:
DVVLVVLCVVLQFPDCPLSVQLVVQQCVVCVVVVHRDGDPVSSVVSSVVRRPVRRDDDPPPDPDDDDPPPPPVPPD

Nearest PDB structures (foldseek):
  6l8d-assembly1_C  TM=8.773E-01  e=3.841E-04  Synechocystis sp. PCC 6803 substr. Kazusa
  6l8d-assembly1_D  TM=8.746E-01  e=7.266E-04  Synechocystis sp. PCC 6803 substr. Kazusa
  6l8d-assembly1_A  TM=8.753E-01  e=1.065E-03  Synechocystis sp. PCC 6803 substr. Kazusa
  5mpc-assembly1_J  TM=9.540E-01  e=2.098E+00  Saccharomyces cerevisiae S288C
  8jri-assembly1_F  TM=6.739E-01  e=1.041E+00  Homo sapiens

pLDDT: mean 81.06, std 14.35, range [49.22, 97.81]

Radius of gyration: 18.12 Å; Cα contacts (8 Å, |Δi|>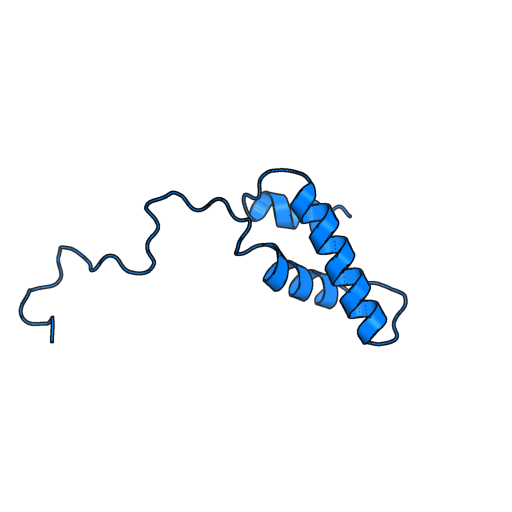4): 55; chains: 1; bounding box: 27×20×58 Å

Mean predicted aligned error: 11.03 Å

Organism: NCBI:txid1160719

Solvent-accessible surface area (backbone atoms only — not comparable to full-atom values): 4659 Å² total; per-residue (Å²): 108,71,70,49,51,53,51,38,57,76,51,53,38,82,62,68,65,55,43,55,49,28,54,50,43,11,48,50,50,18,47,75,69,76,37,93,61,72,50,71,64,30,44,54,53,17,44,68,69,55,40,76,86,46,34,69,72,60,100,75,77,60,90,77,72,78,64,90,80,62,62,78,91,74,70,127